Protein AF-A0A948DS36-F1 (afdb_monomer)

Mean predicted aligned error: 7.52 Å

pLDDT: mean 78.64, std 12.37, range [45.16, 93.19]

Sequence (96 aa):
MDKSSFLRRMDEQWGRSVELRPERDGRIVYAYFRDWKKRFYGYANDPDSDKERMEEKARRKLYEEAWSFFTSLKKNEKVLGKEPLSDLRRFMSMLG

Secondary structure (DSSP, 8-state):
--HHHHHHHHHHHHGGGEEEEEETTTTEEEEEEGGGTTT--EEEE-TTS-HHHHHHHHHHHHHHHHHHHHHHHHHTTTT--HHHHHHHHHHHHHT-

Solvent-accessible surface area (backbone atoms only — not comparable to full-atom values): 5371 Å² total; per-residue (Å²): 135,56,72,68,63,49,48,52,50,46,44,76,76,38,49,83,47,45,47,76,46,68,40,79,96,62,34,30,25,36,19,24,41,68,94,39,63,91,78,42,64,11,58,26,76,50,79,89,53,56,65,68,62,31,50,50,46,2,43,50,38,24,43,50,49,52,48,52,52,51,53,51,47,64,75,38,57,92,75,54,60,76,64,63,52,50,53,50,48,51,56,54,56,70,74,100

Foldseek 3Di:
DDLVVQLVLCCVQQVVQWDWDQDDVNQKIKIDRVVPNPPFIFMAGDNPDDNVVRSVNRSSRRSVSVVVLLVVCVVCVVPDPPVVVVVNVVVVVSSD

Radius of gyration: 14.39 Å; Cα contacts (8 Å, |Δi|>4): 111; chains: 1; bounding box: 32×22×44 Å

Nearest PDB structures (foldseek):
  3k1l-assembly1_B  TM=4.079E-01  e=1.835E+00  Drosophila melanogaster
  3k1l-assembly2_A  TM=4.135E-01  e=2.085E+00  Drosophila melanogaster
  1pug-assembly2_C  TM=3.598E-01  e=2.370E+00  Escherichia coli
  8k9z-assembly2_C  TM=4.253E-01  e=4.489E+00  Vibrio vulnificus

Structure (mmCIF, N/CA/C/O backbone):
data_AF-A0A948DS36-F1
#
_entry.id   AF-A0A948DS36-F1
#
loop_
_atom_site.group_PDB
_atom_site.id
_atom_site.type_symbol
_atom_site.label_atom_id
_atom_site.label_alt_id
_atom_site.label_comp_id
_atom_site.label_asym_id
_atom_site.label_entity_id
_atom_site.label_seq_id
_atom_site.pdbx_PDB_ins_code
_atom_site.Cartn_x
_atom_site.Cartn_y
_atom_site.Cartn_z
_atom_site.occupancy
_atom_site.B_iso_or_equiv
_atom_site.auth_seq_id
_atom_site.auth_comp_id
_atom_site.auth_asym_id
_atom_site.auth_atom_id
_atom_site.pdbx_PDB_model_num
ATOM 1 N N . MET A 1 1 ? 3.325 -6.351 18.049 1.00 76.25 1 MET A N 1
ATOM 2 C CA . MET A 1 1 ? 3.442 -6.473 16.582 1.00 76.25 1 MET A CA 1
ATOM 3 C C . MET A 1 1 ? 4.397 -5.393 16.128 1.00 76.25 1 MET A C 1
ATOM 5 O O . MET A 1 1 ? 4.141 -4.235 16.434 1.00 76.25 1 MET A O 1
ATOM 9 N N . ASP A 1 2 ? 5.508 -5.772 15.515 1.00 85.00 2 ASP A N 1
ATOM 10 C CA . ASP A 1 2 ? 6.481 -4.856 14.919 1.00 85.00 2 ASP A CA 1
ATOM 11 C C . ASP A 1 2 ? 6.067 -4.453 13.490 1.00 85.00 2 ASP A C 1
ATOM 13 O O . ASP A 1 2 ? 5.181 -5.070 12.890 1.00 85.00 2 ASP A O 1
ATOM 17 N N . LYS A 1 3 ? 6.713 -3.411 12.948 1.00 84.81 3 LYS A N 1
ATOM 18 C CA . LYS A 1 3 ? 6.404 -2.868 11.617 1.00 84.81 3 LYS A CA 1
ATOM 19 C C . LYS A 1 3 ? 6.599 -3.919 10.519 1.00 84.81 3 LYS A C 1
ATOM 21 O O . LYS A 1 3 ? 5.744 -4.035 9.650 1.00 84.81 3 LYS A O 1
ATOM 26 N N . SER A 1 4 ? 7.673 -4.706 10.559 1.00 87.06 4 SER A N 1
ATOM 27 C CA . SER A 1 4 ? 7.974 -5.695 9.515 1.00 87.06 4 SER A CA 1
ATOM 28 C C . SER A 1 4 ? 6.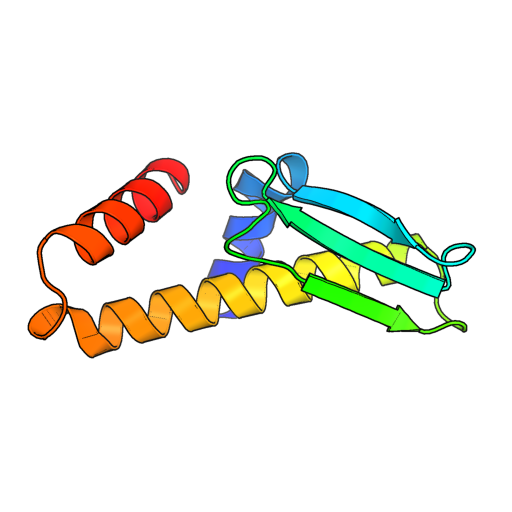924 -6.807 9.469 1.00 87.06 4 SER A C 1
ATOM 30 O O . SER A 1 4 ? 6.414 -7.128 8.396 1.00 87.06 4 SER A O 1
ATOM 32 N N . SER A 1 5 ? 6.522 -7.328 10.630 1.00 86.31 5 SER A N 1
ATOM 33 C CA . SER A 1 5 ? 5.443 -8.319 10.734 1.00 86.31 5 SER A CA 1
ATOM 34 C C . SER A 1 5 ? 4.089 -7.775 10.272 1.00 86.31 5 SER A C 1
ATOM 36 O O . SER A 1 5 ? 3.320 -8.506 9.647 1.00 86.31 5 SER A O 1
ATOM 38 N N . PHE A 1 6 ? 3.789 -6.501 10.554 1.00 84.69 6 PHE A N 1
ATOM 39 C CA . PHE A 1 6 ? 2.566 -5.851 10.078 1.00 84.69 6 PHE A CA 1
ATOM 40 C C . PHE A 1 6 ? 2.546 -5.734 8.554 1.00 84.69 6 PHE A C 1
ATOM 42 O O . PHE A 1 6 ? 1.582 -6.165 7.931 1.00 84.69 6 PHE A O 1
ATOM 49 N N . LEU A 1 7 ? 3.616 -5.202 7.952 1.00 85.44 7 LEU A N 1
ATOM 50 C CA . LEU A 1 7 ? 3.711 -5.044 6.498 1.00 85.44 7 LEU A CA 1
ATOM 51 C C . LEU A 1 7 ? 3.567 -6.392 5.778 1.00 85.44 7 LEU A C 1
ATOM 53 O O . LEU A 1 7 ? 2.847 -6.476 4.789 1.00 85.44 7 LEU A O 1
ATOM 57 N N . ARG A 1 8 ? 4.192 -7.454 6.308 1.00 88.00 8 ARG A N 1
ATOM 58 C CA . ARG A 1 8 ? 4.074 -8.811 5.756 1.00 88.00 8 ARG A CA 1
ATOM 59 C C . ARG A 1 8 ? 2.635 -9.325 5.806 1.00 88.00 8 ARG A C 1
ATOM 61 O O . ARG A 1 8 ? 2.131 -9.811 4.804 1.00 88.00 8 ARG A O 1
ATOM 68 N N . ARG A 1 9 ? 1.953 -9.175 6.947 1.00 83.56 9 ARG A N 1
ATOM 69 C CA . ARG A 1 9 ? 0.554 -9.609 7.100 1.00 83.56 9 ARG A CA 1
ATOM 70 C C . ARG A 1 9 ? -0.403 -8.802 6.219 1.00 83.56 9 ARG A C 1
ATOM 72 O O . ARG A 1 9 ? -1.330 -9.378 5.659 1.00 83.56 9 ARG A O 1
ATOM 79 N N . MET A 1 10 ? -0.169 -7.495 6.085 1.00 81.69 10 MET A N 1
ATOM 80 C CA . MET A 1 10 ? -0.905 -6.642 5.149 1.00 81.69 10 MET A CA 1
ATOM 81 C C . MET A 1 10 ? -0.760 -7.159 3.721 1.00 81.69 10 MET A C 1
ATOM 83 O O . MET A 1 10 ? -1.759 -7.288 3.026 1.00 81.69 10 MET A O 1
ATOM 87 N N . ASP A 1 11 ? 0.453 -7.498 3.289 1.00 86.31 11 ASP A N 1
ATOM 88 C CA . ASP A 1 11 ? 0.661 -8.024 1.942 1.00 86.31 11 ASP A CA 1
ATOM 89 C C . ASP A 1 11 ? -0.004 -9.395 1.736 1.00 86.31 11 ASP A C 1
ATOM 91 O O . ASP A 1 11 ? -0.723 -9.592 0.757 1.00 86.31 11 ASP A O 1
ATOM 95 N N . GLU A 1 12 ? 0.132 -10.308 2.702 1.00 86.38 12 GLU A N 1
ATOM 96 C CA . GLU A 1 12 ? -0.467 -11.649 2.648 1.00 86.38 12 GLU A CA 1
ATOM 97 C C . GLU A 1 12 ? -2.000 -11.618 2.541 1.00 86.38 12 GLU A C 1
ATOM 99 O O . GLU A 1 12 ? -2.585 -12.371 1.763 1.00 86.38 12 GLU A O 1
ATOM 104 N N . GLN A 1 13 ? -2.660 -10.753 3.313 1.00 78.19 13 GLN A N 1
ATOM 105 C CA . GLN A 1 13 ? -4.123 -10.694 3.366 1.00 78.19 13 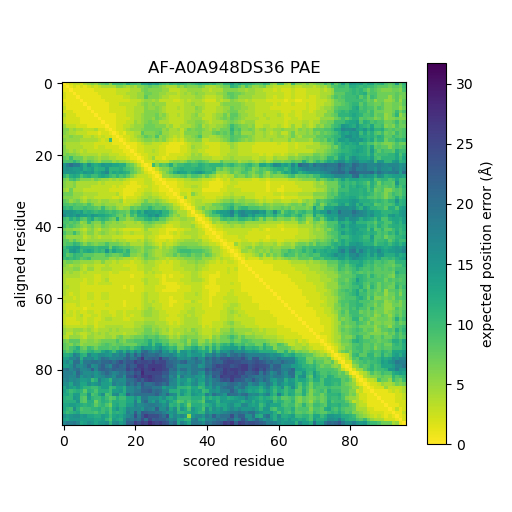GLN A CA 1
ATOM 106 C C . GLN A 1 13 ? -4.723 -9.699 2.356 1.00 78.19 13 GLN A C 1
ATOM 108 O O . GLN A 1 13 ? -5.803 -9.934 1.818 1.00 78.19 13 GLN A O 1
ATOM 113 N N . TRP A 1 14 ? -4.030 -8.593 2.076 1.00 76.56 14 TRP A N 1
ATOM 114 C CA . TRP A 1 14 ? -4.576 -7.453 1.329 1.00 76.56 14 TRP A CA 1
ATOM 115 C C . TRP A 1 14 ? -3.795 -7.099 0.078 1.00 76.56 14 TRP A C 1
ATOM 117 O O . TRP A 1 14 ? -4.271 -6.256 -0.682 1.00 76.56 14 TRP A O 1
ATOM 127 N N . GLY A 1 15 ? -2.666 -7.751 -0.205 1.00 82.44 15 GLY A N 1
ATOM 128 C CA . GLY A 1 15 ? -1.916 -7.526 -1.441 1.00 82.44 15 GLY A CA 1
ATOM 129 C C . GLY A 1 15 ? -2.782 -7.702 -2.686 1.00 82.44 15 GLY A C 1
ATOM 130 O O . GLY A 1 15 ? -2.641 -6.954 -3.649 1.00 82.44 15 GLY A O 1
ATOM 131 N N . ARG A 1 16 ? -3.775 -8.601 -2.625 1.00 82.50 16 ARG A N 1
ATOM 132 C CA . ARG A 1 16 ? -4.779 -8.796 -3.685 1.00 82.50 16 ARG A CA 1
ATOM 133 C C . ARG A 1 16 ? -5.822 -7.679 -3.763 1.00 82.50 16 ARG A C 1
ATOM 135 O O . ARG A 1 16 ? -6.400 -7.467 -4.825 1.00 82.50 16 ARG A O 1
ATOM 142 N N . SER A 1 17 ? -6.084 -6.975 -2.668 1.00 82.56 17 SER A N 1
ATOM 143 C CA . SER A 1 17 ? -7.050 -5.870 -2.577 1.00 82.56 17 SER A CA 1
ATOM 144 C C . SER A 1 17 ? -6.433 -4.512 -2.916 1.00 82.56 17 SER A C 1
ATOM 146 O O . SER A 1 17 ? -7.160 -3.519 -3.001 1.00 82.56 17 SER A O 1
ATOM 148 N N . VAL A 1 18 ? -5.118 -4.458 -3.143 1.00 87.69 18 VAL A N 1
ATOM 149 C CA . VAL A 1 18 ? -4.449 -3.277 -3.683 1.00 87.69 18 VAL A CA 1
ATOM 150 C C . VAL A 1 18 ? -4.715 -3.189 -5.180 1.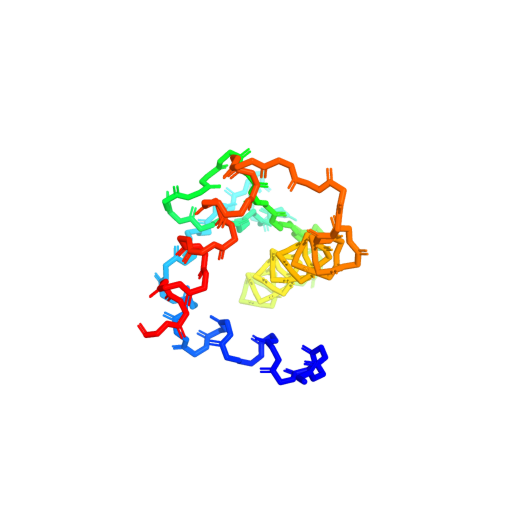00 87.69 18 VAL A C 1
ATOM 152 O O . VAL A 1 18 ? -4.454 -4.120 -5.935 1.00 87.69 18 VAL A O 1
ATOM 155 N N . GLU A 1 19 ? -5.242 -2.053 -5.613 1.00 90.69 19 GLU A N 1
ATOM 156 C CA . GLU A 1 19 ? -5.319 -1.703 -7.023 1.00 90.69 19 GLU A CA 1
ATOM 157 C C . GLU A 1 19 ? -4.158 -0.752 -7.336 1.00 90.69 19 GLU A C 1
ATOM 159 O O . GLU A 1 19 ? -3.852 0.178 -6.582 1.00 90.69 19 GLU A O 1
ATOM 164 N N . LEU A 1 20 ? -3.473 -1.049 -8.437 1.00 90.88 20 LEU A N 1
ATOM 165 C CA . LEU A 1 20 ? -2.308 -0.323 -8.919 1.00 90.88 20 LEU A CA 1
ATOM 166 C C . LEU A 1 20 ? -2.728 0.502 -10.134 1.00 90.88 20 LEU A C 1
ATOM 168 O O . LEU A 1 20 ? -3.270 -0.035 -11.099 1.00 90.88 20 LEU A O 1
ATOM 172 N N . ARG A 1 21 ? -2.512 1.818 -10.083 1.00 89.38 21 ARG A N 1
ATOM 173 C CA . ARG A 1 21 ? -2.688 2.720 -11.230 1.00 89.38 21 ARG A CA 1
ATOM 174 C C . ARG A 1 21 ? -1.333 3.276 -11.643 1.00 89.38 21 ARG A C 1
ATOM 176 O O . ARG A 1 21 ? -0.815 4.144 -10.940 1.00 89.38 21 ARG A O 1
ATOM 183 N N . PRO A 1 22 ? -0.751 2.803 -12.753 1.00 88.38 22 PRO A N 1
ATOM 184 C CA . PRO A 1 22 ? 0.342 3.521 -13.381 1.00 88.38 22 PRO A CA 1
ATOM 185 C C . PRO A 1 22 ? -0.178 4.840 -13.976 1.00 88.38 22 PRO A C 1
ATOM 187 O O . PRO A 1 22 ? -1.246 4.878 -14.584 1.00 88.38 22 PRO A O 1
ATOM 190 N N . GLU A 1 23 ? 0.590 5.911 -13.822 1.00 86.19 23 GLU A N 1
ATOM 191 C CA . GLU A 1 23 ? 0.386 7.202 -14.478 1.00 86.19 23 GLU A CA 1
ATOM 192 C C . GLU A 1 23 ? 1.636 7.596 -15.277 1.00 86.19 23 GLU A C 1
ATOM 194 O O . GLU A 1 23 ? 2.736 7.106 -15.011 1.00 86.19 23 GLU A O 1
ATOM 199 N N . ARG A 1 24 ? 1.462 8.504 -16.252 1.00 70.81 24 ARG A N 1
ATOM 200 C CA . ARG A 1 24 ? 2.540 9.103 -17.068 1.00 70.81 24 ARG A CA 1
ATOM 201 C C . ARG A 1 24 ? 3.526 8.062 -17.620 1.00 70.81 24 ARG A C 1
ATOM 203 O O . ARG A 1 24 ? 4.662 7.971 -17.158 1.00 70.81 24 ARG A O 1
ATOM 210 N N . ASP A 1 25 ? 3.067 7.263 -18.584 1.00 74.56 25 ASP A N 1
ATOM 211 C CA . ASP A 1 25 ? 3.872 6.250 -19.293 1.00 74.56 25 ASP A CA 1
ATOM 212 C C . ASP A 1 25 ? 4.565 5.217 -18.379 1.00 74.56 25 ASP A C 1
ATOM 214 O O . ASP A 1 25 ? 5.587 4.640 -18.740 1.00 74.56 25 ASP A O 1
ATOM 218 N N . GLY A 1 26 ? 4.024 4.976 -17.177 1.00 69.62 26 GLY A N 1
ATOM 219 C CA . GLY A 1 26 ? 4.573 4.017 -16.211 1.00 69.62 26 GLY A CA 1
ATOM 220 C C . GLY A 1 26 ? 5.676 4.571 -15.305 1.00 69.62 26 GLY A C 1
ATOM 221 O O . GLY A 1 26 ? 6.235 3.817 -14.514 1.00 69.62 26 GLY A O 1
ATOM 222 N N . ARG A 1 27 ? 5.965 5.879 -15.366 1.00 80.88 27 ARG A N 1
ATOM 223 C CA . ARG A 1 27 ? 6.982 6.532 -14.518 1.00 80.88 27 ARG A CA 1
ATOM 224 C C . ARG A 1 27 ? 6.532 6.716 -13.075 1.00 80.88 27 ARG A C 1
ATOM 226 O O . ARG A 1 27 ? 7.367 6.854 -12.186 1.00 80.88 27 ARG A O 1
ATOM 233 N N . ILE A 1 28 ? 5.221 6.733 -12.842 1.00 88.62 28 ILE A N 1
ATOM 234 C CA . ILE A 1 28 ? 4.635 6.802 -11.506 1.00 88.62 28 ILE A CA 1
ATOM 235 C C . ILE A 1 28 ? 3.661 5.641 -11.353 1.00 88.62 28 ILE A C 1
ATOM 237 O O . ILE A 1 28 ? 2.852 5.389 -12.242 1.00 88.62 28 ILE A O 1
ATOM 241 N N . VAL A 1 29 ? 3.711 4.949 -10.220 1.00 92.31 29 VAL A N 1
ATOM 242 C CA . VAL A 1 29 ? 2.723 3.930 -9.857 1.00 92.31 29 VAL A CA 1
ATOM 243 C C . VAL A 1 29 ? 2.067 4.326 -8.551 1.00 92.31 29 VAL A C 1
ATOM 245 O O . VAL A 1 29 ? 2.749 4.504 -7.547 1.00 92.31 29 VAL A O 1
ATOM 248 N N . TYR A 1 30 ? 0.742 4.431 -8.562 1.00 91.50 30 TYR A N 1
ATOM 249 C CA . TYR A 1 30 ? -0.081 4.626 -7.377 1.00 91.50 30 TYR A CA 1
ATOM 250 C C . TYR A 1 30 ? -0.647 3.291 -6.906 1.00 91.50 30 TYR A C 1
ATOM 252 O O . TYR A 1 30 ? -1.110 2.490 -7.714 1.00 91.50 30 TYR A O 1
ATOM 260 N N . ALA A 1 31 ? -0.664 3.081 -5.597 1.00 91.62 31 ALA A N 1
ATOM 261 C CA . ALA A 1 31 ? -1.260 1.934 -4.933 1.00 91.62 31 ALA A CA 1
ATOM 262 C C . ALA A 1 31 ? -2.322 2.415 -3.946 1.00 91.62 31 ALA A C 1
ATOM 264 O O . ALA A 1 31 ? -2.084 3.341 -3.174 1.00 91.62 31 ALA A O 1
ATOM 265 N N . TYR A 1 32 ? -3.482 1.774 -3.935 1.00 89.38 32 TYR A N 1
ATOM 266 C CA . TYR A 1 32 ? -4.555 2.066 -2.984 1.00 89.38 32 TYR A CA 1
ATOM 267 C C . TYR A 1 32 ? -5.351 0.796 -2.710 1.00 89.38 32 TYR A C 1
ATOM 269 O O . TYR A 1 32 ? -5.504 -0.061 -3.580 1.00 89.38 32 TYR A O 1
ATOM 277 N N . PHE A 1 33 ? -5.894 0.671 -1.503 1.00 85.44 33 PHE A N 1
ATOM 278 C CA . PHE A 1 33 ? -6.856 -0.392 -1.223 1.00 85.44 33 PHE A CA 1
ATOM 279 C C . PHE A 1 33 ? -8.155 -0.084 -1.970 1.00 85.44 33 PHE A C 1
ATOM 281 O O . PHE A 1 33 ? -8.663 1.036 -1.869 1.00 85.44 33 PHE A O 1
ATOM 288 N N . ARG A 1 34 ? -8.710 -1.060 -2.700 1.00 79.94 34 ARG A N 1
ATOM 289 C CA . ARG A 1 34 ? -9.943 -0.885 -3.492 1.00 79.94 34 ARG A CA 1
ATOM 290 C C . ARG A 1 34 ? -11.079 -0.247 -2.692 1.00 79.94 34 ARG A C 1
ATOM 292 O O . ARG A 1 34 ? -11.684 0.714 -3.164 1.00 79.94 34 ARG A O 1
ATOM 299 N N . ASP A 1 35 ? -11.279 -0.703 -1.459 1.00 73.12 35 ASP A N 1
ATOM 300 C CA . ASP A 1 35 ? -12.359 -0.229 -0.586 1.00 73.12 35 ASP A CA 1
ATOM 301 C C . ASP A 1 35 ? -12.031 1.090 0.144 1.00 73.12 35 ASP A C 1
ATOM 303 O O . ASP A 1 35 ? -12.908 1.709 0.741 1.00 73.12 35 ASP A O 1
ATOM 307 N N . TRP A 1 36 ? -10.775 1.555 0.090 1.00 68.81 36 TRP A N 1
ATOM 308 C CA . TRP A 1 36 ? -10.290 2.739 0.817 1.00 68.81 36 TRP A CA 1
ATOM 309 C C . TRP A 1 36 ? -9.553 3.735 -0.088 1.00 68.81 36 TRP A C 1
ATOM 311 O O . TRP A 1 36 ? -8.704 4.492 0.388 1.00 68.81 36 TRP A O 1
ATOM 321 N N . LYS A 1 37 ? -9.922 3.789 -1.378 1.00 65.31 37 LYS A N 1
ATOM 322 C CA . LYS A 1 37 ? -9.317 4.631 -2.434 1.00 65.31 37 LYS A CA 1
ATOM 323 C C . LYS A 1 37 ? -9.005 6.085 -2.052 1.00 65.31 37 LYS A C 1
ATOM 325 O O . LYS A 1 37 ? -8.132 6.688 -2.658 1.00 65.31 37 LYS A O 1
ATOM 330 N N . LYS A 1 38 ? -9.730 6.662 -1.087 1.00 67.06 38 LYS A N 1
ATOM 331 C CA . LYS A 1 38 ? -9.591 8.065 -0.651 1.00 67.06 38 LYS A CA 1
ATOM 332 C C . LYS A 1 38 ? -8.899 8.254 0.705 1.00 67.06 38 LYS A C 1
ATOM 334 O O . LYS A 1 38 ? -8.723 9.392 1.123 1.00 67.06 38 LYS A O 1
ATOM 339 N N . ARG A 1 39 ? -8.565 7.174 1.417 1.00 66.88 39 ARG A N 1
ATOM 340 C CA . ARG A 1 39 ? -8.024 7.236 2.788 1.00 66.88 39 ARG A CA 1
ATOM 341 C C . ARG A 1 39 ? -6.549 6.874 2.868 1.00 66.88 39 ARG A C 1
ATOM 343 O O . ARG A 1 39 ? -5.831 7.491 3.642 1.00 66.88 39 ARG A O 1
ATOM 350 N N . PHE A 1 40 ? -6.107 5.913 2.062 1.00 78.44 40 PHE A N 1
ATOM 351 C CA . PHE A 1 40 ? -4.707 5.505 2.008 1.00 78.44 40 PHE A CA 1
ATOM 352 C C . PHE A 1 40 ? -4.260 5.417 0.559 1.00 78.44 40 PHE A C 1
ATOM 354 O O . PHE A 1 40 ? -4.944 4.810 -0.269 1.00 78.44 40 PHE A O 1
ATOM 361 N N . TYR A 1 41 ? -3.100 5.993 0.271 1.00 85.44 41 TYR A N 1
ATOM 362 C CA . TYR A 1 41 ? -2.433 5.829 -1.008 1.00 85.44 41 TYR A CA 1
ATOM 363 C C . TYR A 1 41 ? -0.930 5.680 -0.780 1.00 85.44 41 TYR A C 1
ATOM 365 O O . TYR A 1 41 ? -0.349 6.308 0.099 1.00 85.44 41 TYR A O 1
ATOM 373 N N . GLY A 1 42 ? -0.304 4.826 -1.575 1.00 90.44 42 GLY A N 1
ATOM 374 C CA . GLY A 1 42 ? 1.138 4.766 -1.747 1.00 90.44 42 GLY A CA 1
ATOM 375 C C . GLY A 1 42 ? 1.482 5.166 -3.169 1.00 90.44 42 GLY A C 1
ATOM 376 O O . GLY A 1 42 ? 0.663 5.007 -4.073 1.00 90.44 42 GLY A O 1
ATOM 377 N N . TYR A 1 43 ? 2.685 5.681 -3.385 1.00 92.50 43 TYR A N 1
ATOM 378 C CA . TYR A 1 43 ? 3.179 5.904 -4.734 1.00 92.50 43 TYR A CA 1
ATOM 379 C C . TYR A 1 43 ? 4.668 5.590 -4.835 1.00 92.50 43 TYR A C 1
ATOM 381 O O . TYR A 1 43 ? 5.402 5.660 -3.847 1.00 92.50 43 TYR A O 1
ATOM 389 N N . ALA A 1 44 ? 5.096 5.251 -6.042 1.00 92.31 44 ALA A N 1
ATOM 390 C CA . ALA A 1 44 ? 6.491 5.163 -6.435 1.00 92.31 44 ALA A CA 1
ATOM 391 C C . ALA A 1 44 ? 6.704 6.027 -7.679 1.00 92.31 44 ALA A C 1
ATOM 393 O O . ALA A 1 44 ? 5.859 6.032 -8.570 1.00 92.31 44 ALA A O 1
ATOM 394 N N . ASN A 1 45 ? 7.815 6.758 -7.722 1.00 91.19 45 ASN A N 1
ATOM 395 C CA . ASN A 1 45 ? 8.261 7.541 -8.872 1.00 91.19 45 ASN A CA 1
ATOM 396 C C . ASN A 1 45 ? 9.761 7.295 -9.041 1.00 91.19 45 ASN A C 1
ATOM 398 O O . ASN A 1 45 ? 10.561 7.854 -8.293 1.00 91.19 45 ASN A O 1
ATOM 402 N N . ASP A 1 46 ? 10.112 6.397 -9.950 1.00 84.81 46 ASP A N 1
ATOM 403 C CA . ASP A 1 46 ? 11.487 5.993 -10.220 1.00 84.81 46 ASP A CA 1
ATOM 404 C C . ASP A 1 46 ? 11.568 5.578 -11.698 1.00 84.81 46 ASP A C 1
ATOM 406 O O . ASP A 1 46 ? 11.211 4.449 -12.042 1.00 84.81 46 ASP A O 1
ATOM 410 N N . PRO A 1 47 ? 11.934 6.513 -12.592 1.00 76.44 47 PRO A N 1
ATOM 411 C CA . PRO A 1 47 ? 11.914 6.288 -14.035 1.00 76.44 47 PRO A CA 1
ATOM 412 C C . PRO A 1 47 ? 12.944 5.252 -14.509 1.00 76.44 47 PRO A C 1
ATOM 414 O O . PRO A 1 47 ? 12.802 4.751 -15.621 1.00 76.44 47 PRO A O 1
ATOM 417 N N . ASP A 1 48 ? 13.936 4.920 -13.678 1.00 83.25 48 ASP A N 1
ATOM 418 C CA . ASP A 1 48 ? 14.988 3.942 -13.979 1.00 83.25 48 ASP A CA 1
ATOM 419 C C . ASP A 1 48 ? 14.663 2.540 -13.426 1.00 83.25 48 ASP A C 1
ATOM 421 O O . ASP A 1 48 ? 15.392 1.575 -13.667 1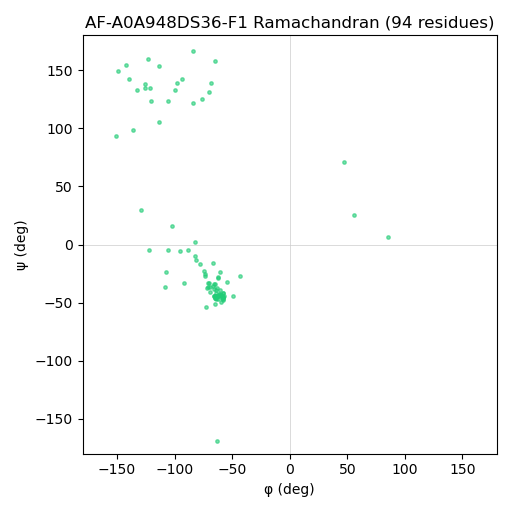.00 83.25 48 ASP A O 1
ATOM 425 N N . SER A 1 49 ? 13.572 2.411 -12.666 1.00 83.12 49 SER A N 1
ATOM 426 C CA . SER A 1 49 ? 13.124 1.155 -12.068 1.00 83.12 49 SER A CA 1
ATOM 427 C C . SER A 1 49 ? 12.114 0.451 -12.972 1.00 83.12 49 SER A C 1
ATOM 429 O O . SER A 1 49 ? 11.233 1.070 -13.564 1.00 83.12 49 SER A O 1
ATOM 431 N N . ASP A 1 50 ? 12.186 -0.876 -13.026 1.00 88.81 50 ASP A N 1
ATOM 432 C CA . ASP A 1 50 ? 11.193 -1.686 -13.720 1.00 88.81 50 ASP A CA 1
ATOM 433 C C . ASP A 1 50 ? 9.805 -1.580 -13.057 1.00 88.81 50 ASP A C 1
ATOM 435 O O . ASP A 1 50 ? 9.663 -1.241 -11.874 1.00 88.81 50 ASP A O 1
ATOM 439 N N . LYS A 1 51 ? 8.765 -1.880 -13.844 1.00 85.06 51 LYS A N 1
ATOM 440 C CA . LYS A 1 51 ? 7.359 -1.761 -13.438 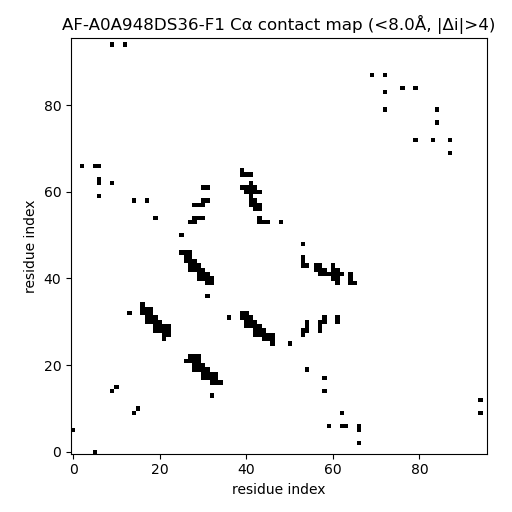1.00 85.06 51 LYS A CA 1
ATOM 441 C C . LYS A 1 51 ? 7.032 -2.597 -12.196 1.00 85.06 51 LYS A C 1
ATOM 443 O O . LYS A 1 51 ? 6.313 -2.117 -11.325 1.00 85.06 51 LYS A O 1
ATOM 448 N N . GLU A 1 52 ? 7.544 -3.820 -12.096 1.00 89.69 52 GLU A N 1
ATOM 449 C CA . GLU A 1 52 ? 7.252 -4.716 -1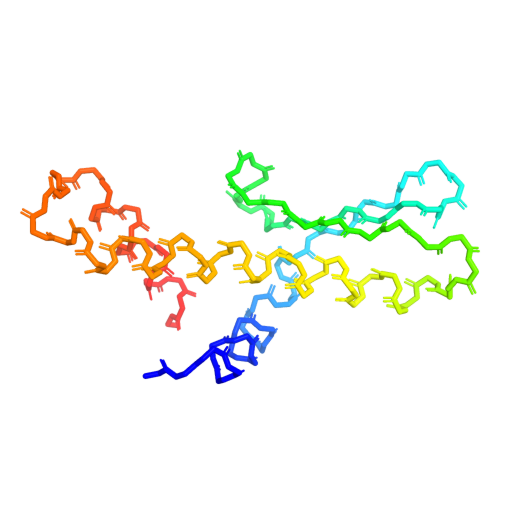0.971 1.00 89.69 52 GLU A CA 1
ATOM 450 C C . GLU A 1 52 ? 7.811 -4.145 -9.663 1.00 89.69 52 GLU A C 1
ATOM 452 O O . GLU A 1 52 ? 7.101 -4.021 -8.661 1.00 89.69 52 GLU A O 1
ATOM 457 N N . ARG A 1 53 ? 9.056 -3.670 -9.702 1.00 90.19 53 ARG A N 1
ATOM 458 C CA . ARG A 1 53 ? 9.702 -3.010 -8.568 1.00 90.19 53 ARG A CA 1
ATOM 459 C C . ARG A 1 53 ? 9.023 -1.694 -8.188 1.00 90.19 53 ARG A C 1
ATOM 461 O O . ARG A 1 53 ? 8.953 -1.348 -7.007 1.00 90.19 53 ARG A O 1
ATOM 468 N N . MET A 1 54 ? 8.495 -0.962 -9.165 1.00 92.38 54 MET A N 1
ATOM 469 C CA . MET A 1 54 ? 7.676 0.231 -8.937 1.00 92.38 54 MET A CA 1
ATOM 470 C C . MET A 1 54 ? 6.359 -0.098 -8.225 1.00 92.38 54 MET A C 1
ATOM 472 O O . MET A 1 54 ? 5.989 0.574 -7.260 1.00 92.38 54 MET A O 1
ATOM 476 N N . GLU A 1 55 ? 5.675 -1.161 -8.644 1.00 91.12 55 GLU A N 1
ATOM 477 C CA . GLU A 1 55 ? 4.447 -1.650 -8.010 1.00 91.12 55 GLU A CA 1
ATOM 478 C C . GLU A 1 55 ? 4.681 -2.145 -6.579 1.00 91.12 55 GLU A C 1
ATOM 480 O O . GLU A 1 55 ? 3.862 -1.890 -5.691 1.00 91.12 55 GLU A O 1
ATOM 485 N N . GLU A 1 56 ? 5.798 -2.827 -6.323 1.00 92.19 56 GLU A N 1
ATOM 486 C CA . GLU A 1 56 ? 6.194 -3.247 -4.977 1.00 92.19 56 GLU A CA 1
ATOM 487 C C . GLU A 1 56 ? 6.495 -2.039 -4.078 1.00 92.19 56 GLU A C 1
ATOM 489 O O . GLU A 1 56 ? 5.982 -1.947 -2.959 1.00 92.19 56 GLU A O 1
ATOM 494 N N . LYS A 1 57 ? 7.264 -1.058 -4.575 1.00 92.31 57 LYS A N 1
ATOM 495 C CA . LYS A 1 57 ? 7.547 0.194 -3.852 1.00 92.31 57 LYS A CA 1
ATOM 496 C C . LYS A 1 57 ? 6.257 0.945 -3.509 1.00 92.31 57 LYS A C 1
ATOM 498 O O . LYS A 1 57 ? 6.097 1.388 -2.369 1.00 92.31 57 LYS A O 1
ATOM 503 N N . ALA A 1 58 ? 5.327 1.055 -4.459 1.00 92.56 58 ALA A N 1
ATOM 504 C CA . ALA A 1 58 ? 4.048 1.728 -4.250 1.00 92.56 58 ALA A CA 1
ATOM 505 C C . ALA A 1 58 ? 3.188 0.996 -3.204 1.00 92.56 58 ALA A C 1
ATOM 507 O O . ALA A 1 58 ? 2.673 1.633 -2.281 1.00 92.56 58 ALA A O 1
ATOM 508 N N . ARG A 1 59 ? 3.099 -0.342 -3.279 1.00 91.69 59 ARG A N 1
ATOM 509 C CA . ARG A 1 59 ? 2.436 -1.185 -2.264 1.00 91.69 59 ARG A CA 1
ATOM 510 C C . ARG A 1 59 ? 3.044 -1.004 -0.883 1.00 91.69 59 ARG A C 1
ATOM 512 O O . ARG A 1 59 ? 2.330 -0.752 0.084 1.00 91.69 59 ARG A O 1
ATOM 519 N N . ARG A 1 60 ? 4.372 -1.056 -0.791 1.00 91.88 60 ARG A N 1
ATOM 520 C CA . ARG A 1 60 ? 5.082 -0.852 0.470 1.00 91.88 60 ARG A CA 1
ATOM 521 C C . ARG A 1 60 ? 4.751 0.509 1.069 1.00 91.88 60 ARG A C 1
ATOM 523 O O . ARG A 1 60 ? 4.446 0.575 2.254 1.00 91.88 60 ARG A O 1
ATOM 530 N N . LYS A 1 61 ? 4.745 1.575 0.263 1.00 93.19 61 LYS A N 1
ATOM 531 C CA . LYS A 1 61 ? 4.360 2.914 0.728 1.00 93.19 61 LYS A CA 1
ATOM 532 C C . LYS A 1 61 ? 2.925 2.977 1.236 1.00 93.19 61 LYS A C 1
ATOM 534 O O . LYS A 1 61 ? 2.702 3.526 2.309 1.00 93.19 61 LYS A O 1
ATOM 539 N N . LEU A 1 62 ? 1.982 2.346 0.540 1.00 91.25 62 LEU A N 1
ATOM 540 C CA . LEU A 1 62 ? 0.592 2.247 0.991 1.00 91.25 62 LEU A CA 1
ATOM 541 C C . LEU A 1 62 ? 0.492 1.583 2.376 1.00 91.25 62 LEU A C 1
ATOM 543 O O . LEU A 1 62 ? -0.226 2.061 3.254 1.00 91.25 62 LEU A O 1
ATOM 547 N N . TYR A 1 63 ? 1.225 0.490 2.588 1.00 90.00 63 TYR A N 1
ATOM 548 C CA . TYR A 1 63 ? 1.221 -0.223 3.865 1.00 90.00 63 TYR A CA 1
ATOM 549 C C . TYR A 1 63 ? 1.926 0.557 4.983 1.00 90.00 63 TYR A C 1
ATOM 551 O O . TYR A 1 63 ? 1.517 0.476 6.142 1.00 90.00 63 TYR A O 1
ATOM 559 N N . GLU A 1 64 ? 2.971 1.323 4.661 1.00 90.56 64 GLU A N 1
ATOM 560 C CA . GLU A 1 64 ? 3.628 2.219 5.616 1.00 90.56 64 GLU A CA 1
ATOM 561 C C . GLU A 1 64 ? 2.68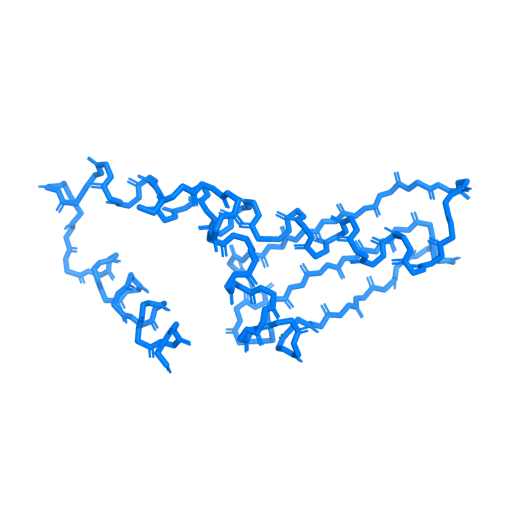7 3.328 6.099 1.00 90.56 64 GLU A C 1
ATOM 563 O O . GLU A 1 64 ? 2.643 3.595 7.302 1.00 90.56 64 GLU A O 1
ATOM 568 N N . GLU A 1 65 ? 1.892 3.914 5.202 1.00 89.00 65 GLU A N 1
ATOM 569 C CA . GLU A 1 65 ? 0.862 4.896 5.562 1.00 89.00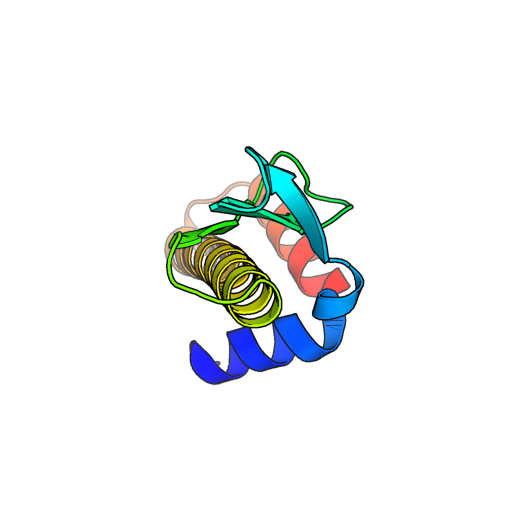 65 GLU A CA 1
ATOM 570 C C . GLU A 1 65 ? -0.213 4.270 6.463 1.00 89.00 65 GLU A C 1
ATOM 572 O O . GLU A 1 65 ? -0.556 4.825 7.511 1.00 89.00 65 GLU A O 1
ATOM 577 N N . ALA A 1 66 ? -0.682 3.063 6.126 1.00 84.38 66 ALA A N 1
ATOM 578 C CA . ALA A 1 66 ? -1.632 2.319 6.955 1.00 84.38 66 ALA A CA 1
ATOM 579 C C . ALA A 1 66 ? -1.067 2.006 8.356 1.00 84.38 66 ALA A C 1
ATOM 581 O O . ALA A 1 66 ? -1.773 2.122 9.360 1.00 84.38 66 ALA A O 1
ATOM 582 N N . TRP A 1 67 ? 0.222 1.665 8.446 1.00 86.50 67 TRP A N 1
ATOM 583 C CA . TRP A 1 67 ? 0.917 1.463 9.719 1.00 86.50 67 TRP A CA 1
ATOM 584 C C . TRP A 1 67 ? 1.021 2.755 10.540 1.00 86.50 67 TRP A C 1
ATOM 586 O O . TRP A 1 67 ? 0.766 2.749 11.748 1.00 86.50 67 TRP A O 1
ATOM 596 N N . SER A 1 68 ? 1.378 3.873 9.901 1.00 85.81 68 SER A N 1
ATOM 597 C CA . SER A 1 68 ? 1.461 5.187 10.551 1.00 85.81 68 SER A CA 1
ATOM 598 C C . SER A 1 68 ? 0.112 5.586 11.154 1.00 85.81 68 SER A C 1
ATOM 600 O O . SER A 1 68 ? 0.016 5.919 12.337 1.00 85.81 68 SER A O 1
ATOM 602 N N . PHE A 1 69 ? -0.965 5.420 10.386 1.00 80.25 69 PHE A N 1
ATOM 603 C CA . PHE A 1 69 ? -2.326 5.631 10.865 1.00 80.25 69 PHE A CA 1
ATOM 604 C C . PHE A 1 69 ? -2.676 4.714 12.044 1.00 80.25 69 PHE A C 1
ATOM 606 O O . PHE A 1 69 ? -3.114 5.192 13.089 1.00 80.25 69 PHE A O 1
ATOM 613 N N . PHE A 1 70 ? -2.415 3.410 11.929 1.00 76.25 70 PHE A N 1
ATOM 614 C CA . PHE A 1 70 ? -2.688 2.438 12.989 1.00 76.25 70 PHE A CA 1
ATOM 615 C C . PHE A 1 70 ? -1.961 2.761 14.302 1.00 76.25 70 PHE A C 1
ATOM 617 O O . PHE A 1 70 ? -2.547 2.716 15.386 1.00 76.25 70 PHE A O 1
ATOM 624 N N . THR A 1 71 ? -0.676 3.100 14.216 1.00 79.94 71 THR A N 1
ATOM 625 C CA . THR A 1 71 ? 0.139 3.461 15.385 1.00 79.94 71 THR A CA 1
ATOM 626 C C . THR A 1 71 ? -0.284 4.793 15.997 1.00 79.94 71 THR A C 1
ATOM 628 O O . THR A 1 71 ? -0.326 4.903 17.224 1.00 79.94 71 THR A O 1
ATOM 631 N N . SER A 1 72 ? -0.675 5.768 15.173 1.00 77.81 72 SER A N 1
ATOM 632 C CA . SER A 1 72 ? -1.269 7.026 15.632 1.00 77.81 72 SER A CA 1
ATOM 633 C C . SER A 1 72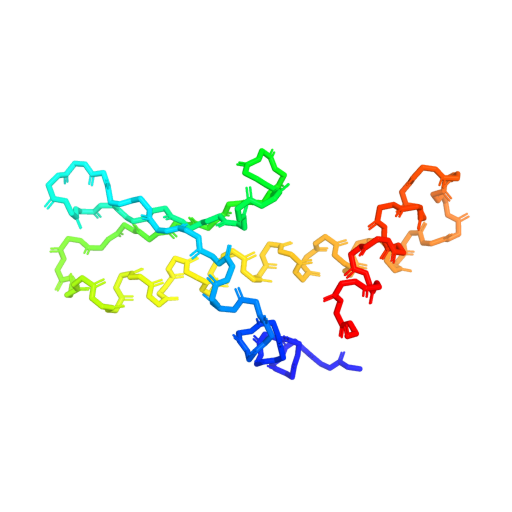 ? -2.589 6.793 16.374 1.00 77.81 72 SER A C 1
ATOM 635 O O . SER A 1 72 ? -2.780 7.332 17.466 1.00 77.81 72 SER A O 1
ATOM 637 N N . LEU A 1 73 ? -3.466 5.928 15.851 1.00 72.94 73 LEU A N 1
ATOM 638 C CA . LEU A 1 73 ? -4.723 5.567 16.510 1.00 72.94 73 LEU A CA 1
ATOM 639 C C . LEU A 1 73 ? -4.489 4.853 17.843 1.00 72.94 73 LEU A C 1
ATOM 641 O O . LEU A 1 73 ? -5.091 5.229 18.840 1.00 72.94 73 LEU A O 1
ATOM 645 N N . LYS A 1 74 ? -3.578 3.873 17.892 1.00 67.62 74 LYS A N 1
ATOM 646 C CA . LYS A 1 74 ? -3.220 3.180 19.141 1.00 67.62 74 LYS A CA 1
ATOM 647 C C . LYS A 1 74 ? -2.654 4.118 20.198 1.00 67.62 74 LYS A C 1
ATOM 649 O O . LYS A 1 74 ? -2.996 4.010 21.370 1.00 67.62 74 LYS A O 1
ATOM 654 N N . LYS A 1 75 ? -1.784 5.045 19.796 1.00 71.88 75 LYS A N 1
ATOM 655 C CA . LYS A 1 75 ? -1.191 6.024 20.715 1.00 71.88 75 LYS A CA 1
ATOM 656 C C . LYS A 1 75 ? -2.246 6.981 21.278 1.00 71.88 75 LYS A C 1
ATOM 658 O O . LYS A 1 75 ? -2.146 7.388 22.431 1.00 71.88 75 LYS A O 1
ATOM 663 N N . ASN A 1 76 ? -3.258 7.302 20.476 1.00 66.81 76 ASN A N 1
ATOM 664 C CA . ASN A 1 76 ? -4.337 8.221 20.826 1.00 66.81 76 ASN A CA 1
ATOM 665 C C . ASN A 1 76 ? -5.649 7.508 21.198 1.00 66.81 76 ASN A C 1
ATOM 667 O O . ASN A 1 76 ? -6.689 8.156 21.264 1.00 66.81 76 ASN A O 1
ATOM 671 N N . GLU A 1 77 ? -5.630 6.202 21.490 1.00 59.88 77 GLU A N 1
ATOM 672 C CA . GLU A 1 77 ? -6.838 5.403 21.770 1.00 59.88 77 GLU A CA 1
ATOM 673 C C . GLU A 1 77 ? -7.622 5.928 22.991 1.00 59.88 77 GLU A C 1
ATOM 675 O O . GLU A 1 77 ? -8.836 5.773 23.067 1.00 59.88 77 GLU A O 1
ATOM 680 N N . LYS A 1 78 ? -6.952 6.643 23.908 1.00 56.62 78 LYS A N 1
ATOM 681 C CA . LYS A 1 78 ? -7.579 7.354 25.040 1.00 56.62 78 LYS A CA 1
ATOM 682 C C . LYS A 1 78 ? -8.257 8.686 24.676 1.00 56.62 78 LYS A C 1
ATOM 684 O O . LYS A 1 78 ? -9.016 9.203 25.487 1.00 56.62 78 LYS A O 1
ATOM 689 N N . VAL A 1 79 ? -7.954 9.261 23.512 1.00 54.00 79 VAL A N 1
ATOM 690 C CA . VAL A 1 79 ? -8.390 10.606 23.071 1.00 54.00 79 VAL A CA 1
ATOM 691 C C . VAL A 1 79 ? -9.455 10.524 21.971 1.00 54.00 79 VAL A C 1
ATOM 693 O O . VAL A 1 79 ? -10.239 11.451 21.779 1.00 54.00 79 VAL A O 1
ATOM 696 N N . LEU A 1 80 ? -9.507 9.413 21.241 1.00 52.09 80 LEU A N 1
ATOM 697 C CA . LEU A 1 80 ? -10.370 9.252 20.079 1.00 52.09 80 LEU A CA 1
ATOM 698 C C . LEU A 1 80 ? -11.788 8.834 20.502 1.00 52.09 80 LEU A C 1
ATOM 700 O O . LEU A 1 80 ? -11.979 7.808 21.147 1.00 52.09 80 LEU A O 1
ATOM 704 N N . GLY A 1 81 ? -12.791 9.633 20.125 1.00 58.09 81 GLY A N 1
ATOM 705 C CA . GLY A 1 81 ? -14.210 9.316 20.319 1.00 58.09 81 GLY A CA 1
ATOM 706 C C . GLY A 1 81 ? -14.682 8.063 19.555 1.00 58.09 81 GLY A C 1
ATOM 707 O O . GLY A 1 81 ? -13.896 7.298 19.001 1.00 58.09 81 GLY A O 1
ATOM 708 N N . LYS A 1 82 ? -16.002 7.836 19.494 1.00 57.78 82 LYS A N 1
ATOM 709 C CA . LYS A 1 82 ? -16.593 6.594 18.944 1.00 57.78 82 LYS A CA 1
ATOM 710 C C . LYS A 1 82 ? -16.289 6.327 17.452 1.00 57.78 82 LYS A C 1
ATOM 712 O O . LYS A 1 82 ? -16.247 5.164 17.058 1.00 57.78 82 LYS A O 1
ATOM 717 N N . GLU A 1 83 ? -16.063 7.355 16.628 1.00 55.53 83 GLU A N 1
ATOM 718 C CA . GLU A 1 83 ? -15.855 7.206 15.172 1.00 55.53 83 GLU A CA 1
ATOM 719 C C . GLU A 1 83 ? -14.492 6.592 14.781 1.00 55.53 83 GLU A C 1
ATOM 721 O O . GLU A 1 83 ? -14.496 5.557 14.109 1.00 55.53 83 GLU A O 1
ATOM 726 N N . PRO A 1 84 ? -13.329 7.107 15.230 1.00 57.12 84 PRO A N 1
ATOM 727 C CA . PRO A 1 84 ? -12.028 6.508 14.902 1.00 57.12 84 PRO A CA 1
ATOM 728 C C . PRO A 1 84 ? -11.863 5.074 15.424 1.00 57.12 84 PRO A C 1
ATOM 730 O O . PRO A 1 84 ? -11.171 4.266 14.810 1.00 57.12 84 PRO A O 1
ATOM 733 N N . LEU A 1 85 ? -12.539 4.729 16.525 1.00 56.62 85 LEU A N 1
ATOM 734 C CA . LEU A 1 85 ? -12.623 3.363 17.053 1.00 56.62 85 LEU A CA 1
ATOM 735 C C . LEU A 1 85 ? -13.401 2.427 16.124 1.00 56.62 85 LEU A C 1
ATOM 737 O O . LEU A 1 85 ? -13.048 1.256 15.998 1.00 56.62 85 LEU A O 1
ATOM 741 N N . SER A 1 86 ? -14.441 2.929 15.454 1.00 64.44 86 SER A N 1
ATOM 742 C CA . SER A 1 86 ? -15.189 2.155 14.462 1.00 64.44 86 SER A CA 1
ATOM 743 C C . SER A 1 86 ? -14.379 1.934 13.182 1.00 64.44 86 SER A C 1
ATOM 745 O O . SER A 1 86 ? -14.393 0.828 12.650 1.00 64.44 86 SER A O 1
ATOM 747 N N . ASP A 1 87 ? -13.591 2.922 12.750 1.00 59.47 87 ASP A N 1
ATOM 748 C CA . ASP A 1 87 ? -12.663 2.785 11.624 1.00 59.47 87 ASP A CA 1
ATOM 749 C C . ASP A 1 87 ? -11.489 1.857 11.953 1.00 59.47 87 ASP A C 1
ATOM 751 O O . ASP A 1 87 ? -11.155 0.997 11.142 1.00 59.47 87 ASP A O 1
ATOM 755 N N . LEU A 1 88 ? -10.927 1.948 13.165 1.00 63.53 88 LEU A N 1
ATOM 756 C CA . LEU A 1 88 ? -9.914 1.015 13.662 1.00 63.53 88 LEU A CA 1
ATOM 757 C C . LEU A 1 88 ? -10.469 -0.404 13.756 1.00 63.53 88 LEU A C 1
ATOM 759 O O . LEU A 1 88 ? -9.805 -1.348 13.348 1.00 63.53 88 LEU A O 1
ATOM 763 N N . ARG A 1 89 ? -11.689 -0.576 14.277 1.00 68.75 89 ARG A N 1
ATOM 764 C CA . ARG A 1 89 ? -12.318 -1.892 14.418 1.00 68.75 89 ARG A CA 1
ATOM 765 C C . ARG A 1 89 ? -12.718 -2.475 13.063 1.00 68.75 89 ARG A C 1
ATOM 767 O O . ARG A 1 89 ? -12.548 -3.674 12.890 1.00 68.75 89 ARG A O 1
ATOM 774 N N . ARG A 1 90 ? -13.174 -1.674 12.091 1.00 65.94 90 ARG A N 1
ATOM 775 C CA . ARG A 1 90 ? -13.397 -2.116 10.697 1.00 65.94 90 ARG A CA 1
ATOM 776 C C . ARG A 1 90 ? -12.086 -2.521 10.035 1.00 65.94 90 ARG A C 1
ATOM 778 O O . ARG A 1 90 ? -12.007 -3.614 9.490 1.00 65.94 90 ARG A O 1
ATOM 785 N N . PHE A 1 91 ? -11.051 -1.694 10.171 1.00 66.94 91 PHE A N 1
ATOM 786 C CA . PHE A 1 91 ? -9.708 -1.997 9.683 1.00 66.94 91 PHE A CA 1
ATOM 787 C C . PHE A 1 91 ? -9.170 -3.300 10.300 1.00 66.94 91 PHE A C 1
ATOM 789 O O . PHE A 1 91 ? -8.737 -4.188 9.582 1.00 66.94 91 PHE A O 1
ATOM 796 N N . MET A 1 92 ? -9.296 -3.470 11.620 1.00 62.66 92 MET A N 1
ATOM 797 C CA . MET A 1 92 ? -8.868 -4.670 12.353 1.00 62.66 92 MET A CA 1
ATOM 798 C C . MET A 1 92 ? -9.728 -5.909 12.082 1.00 62.66 92 MET A C 1
ATOM 800 O O . MET A 1 92 ? -9.194 -7.009 12.094 1.00 62.66 92 MET A O 1
ATOM 804 N N . SER A 1 93 ? -11.032 -5.759 11.834 1.00 63.69 93 SER A N 1
ATOM 805 C CA . SER A 1 93 ? -11.921 -6.887 11.499 1.00 63.69 93 SER A CA 1
ATOM 806 C C . SER A 1 93 ? -11.688 -7.389 10.079 1.00 63.69 93 SER A C 1
ATOM 808 O O . SER A 1 93 ? -11.920 -8.556 9.811 1.00 63.69 93 SER A O 1
ATOM 810 N N . MET A 1 94 ? -11.210 -6.523 9.181 1.00 55.06 94 MET A N 1
ATOM 811 C CA . MET A 1 94 ? -10.760 -6.921 7.848 1.00 55.06 94 MET A CA 1
ATOM 812 C C . MET A 1 94 ? -9.322 -7.486 7.848 1.00 55.06 94 MET A C 1
ATOM 814 O O . MET A 1 94 ? -8.901 -8.069 6.856 1.00 55.06 94 MET A O 1
ATOM 818 N N . LEU A 1 95 ? -8.555 -7.318 8.938 1.00 58.91 95 LEU A N 1
ATOM 819 C CA . LEU A 1 95 ? -7.270 -8.009 9.160 1.00 58.91 95 LEU A CA 1
ATOM 820 C C . LEU A 1 95 ? -7.444 -9.438 9.730 1.00 58.91 95 LEU A C 1
ATOM 822 O O . LEU A 1 95 ? -6.450 -10.093 10.071 1.00 58.91 95 LEU A O 1
ATOM 826 N N . GLY A 1 96 ? -8.698 -9.877 9.895 1.00 45.16 96 GLY A N 1
ATOM 827 C CA . GLY A 1 96 ? -9.111 -11.221 10.299 1.00 45.16 96 GLY A CA 1
ATOM 828 C C . GLY A 1 96 ? -9.451 -12.075 9.093 1.00 45.16 96 GLY A C 1
ATOM 829 O O . GLY A 1 96 ? -10.390 -11.688 8.366 1.00 45.16 96 GLY A O 1
#